Protein AF-A0A9Q8L5Z7-F1 (afdb_monomer_lite)

Organism: Passalora fulva (NCBI:txid5499)

Radius of gyration: 17.51 Å; chains: 1; bounding box: 43×51×35 Å

Sequence (135 aa):
MWPNVEHLALATNIPGQVLVDLLRQHAAISKSLELSDMLVHHVDSAIEQIPRVDRLACVYIECLWTDAGQGSSIDFIYIFPRGTYCDDSYERAVKARLLAQPKACPLIEWDGSLGNVDDWTDDEQERVYASEEKR

pLDDT: mean 79.07, std 16.38, range [41.84, 96.25]

Secondary structure (DSSP, 8-state):
--TT-SEEEE-S-EEHHHHHHHHHHHTTT--EEEEEEEEEETHHHHHHHHHHH---SEEEEEEEEEEPPTT-SSSEEEEESS-TTS--HHHHHHHHHHTT-SSPPPP--GGGGT-------THHHHHHHHHHTT-

Foldseek 3Di:
DDDAPQEDADQEEDELVVVLVVCLVCQVHHQEYHYENYEYEPVLVSLQRLLVRHQHNYYKYEFYKYADDPPDPDGIATQHHPILVDPQPLSVLSRCSNNVHPGDNDDRDGPSPPDDPPPPPCVVVVVVVVVVVPD

Structure (mmCIF, N/CA/C/O backbone):
data_AF-A0A9Q8L5Z7-F1
#
_entry.id   AF-A0A9Q8L5Z7-F1
#
loop_
_atom_site.group_PDB
_atom_site.id
_atom_site.type_symbol
_atom_site.label_atom_id
_atom_site.label_alt_id
_atom_site.label_comp_id
_atom_site.label_asym_id
_atom_site.label_entity_id
_atom_site.label_seq_id
_atom_site.pdbx_PDB_ins_code
_atom_site.Cartn_x
_atom_site.Cartn_y
_atom_site.Cartn_z
_atom_site.occupancy
_atom_site.B_iso_or_equiv
_atom_site.auth_seq_id
_atom_site.auth_comp_id
_atom_site.auth_asym_id
_atom_site.auth_atom_id
_atom_site.pdbx_PDB_model_num
ATOM 1 N N . MET A 1 1 ? -21.090 -5.421 0.844 1.00 62.72 1 MET A N 1
ATOM 2 C CA . MET A 1 1 ? -20.541 -4.682 1.998 1.00 62.72 1 MET A CA 1
ATOM 3 C C . MET A 1 1 ? -20.390 -5.662 3.151 1.00 62.72 1 MET A C 1
ATOM 5 O O . MET A 1 1 ? -21.380 -6.287 3.516 1.00 62.72 1 MET A O 1
ATOM 9 N N . TRP A 1 2 ? -19.174 -5.844 3.667 1.00 77.00 2 TRP A N 1
ATOM 10 C CA . TRP A 1 2 ? -18.902 -6.701 4.828 1.00 77.00 2 TRP A CA 1
ATOM 11 C C . TRP A 1 2 ? -18.874 -5.860 6.116 1.00 77.00 2 TRP A C 1
ATOM 13 O O . TRP A 1 2 ? -17.958 -5.057 6.286 1.00 77.00 2 TRP A O 1
ATOM 23 N N . PRO A 1 3 ? -19.865 -5.995 7.014 1.00 69.31 3 PRO A N 1
ATOM 24 C CA . PRO A 1 3 ? -20.124 -4.982 8.038 1.00 69.31 3 PRO A CA 1
ATOM 25 C C . PRO A 1 3 ? -19.171 -4.962 9.246 1.00 69.31 3 PRO A C 1
ATOM 27 O O . PRO A 1 3 ? -19.402 -4.154 10.129 1.00 69.31 3 PRO A O 1
ATOM 30 N N . ASN A 1 4 ? -18.120 -5.789 9.320 1.00 80.75 4 ASN A N 1
ATOM 31 C CA . ASN A 1 4 ? -17.235 -5.872 10.502 1.00 80.75 4 ASN A CA 1
ATOM 32 C C . ASN A 1 4 ? -15.775 -6.226 10.153 1.00 80.75 4 ASN A C 1
ATOM 34 O O . ASN A 1 4 ? -15.109 -6.949 10.892 1.00 80.75 4 ASN A O 1
ATOM 38 N N . VAL A 1 5 ? -15.282 -5.792 8.994 1.00 83.00 5 VAL A N 1
ATOM 39 C CA . VAL A 1 5 ? -13.898 -6.088 8.591 1.00 83.00 5 VAL A CA 1
ATOM 40 C C . VAL A 1 5 ? -12.958 -5.088 9.257 1.00 83.00 5 VAL A C 1
ATOM 42 O O . VAL A 1 5 ? -12.811 -3.968 8.781 1.00 83.00 5 VAL A O 1
ATOM 45 N N . GLU A 1 6 ? -12.342 -5.493 10.368 1.00 90.25 6 GLU A N 1
ATOM 46 C CA . GLU A 1 6 ? -11.280 -4.712 11.023 1.00 90.25 6 GLU A CA 1
ATOM 47 C C . GLU A 1 6 ? -9.888 -4.995 10.442 1.00 90.25 6 GLU A C 1
ATOM 49 O O . GLU A 1 6 ? -8.995 -4.151 10.521 1.00 90.25 6 GLU A O 1
ATOM 54 N N . HIS A 1 7 ? -9.701 -6.181 9.867 1.00 92.69 7 HIS A N 1
ATOM 55 C CA . HIS A 1 7 ? -8.449 -6.620 9.270 1.00 92.69 7 HIS A CA 1
ATOM 56 C C . HIS A 1 7 ? -8.720 -7.143 7.863 1.00 92.69 7 HIS A C 1
ATOM 58 O O . HIS A 1 7 ? -9.508 -8.073 7.676 1.00 92.69 7 HIS A O 1
ATOM 64 N N . LEU A 1 8 ? -8.077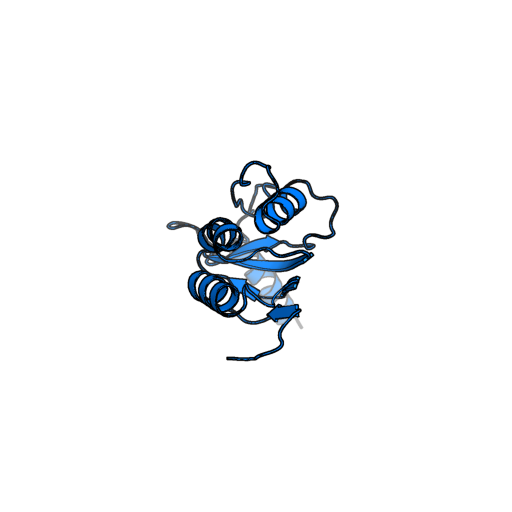 -6.516 6.887 1.00 92.44 8 LEU A N 1
ATOM 65 C CA . LEU A 1 8 ? -8.161 -6.859 5.482 1.00 92.44 8 LEU A CA 1
ATOM 66 C C . LEU A 1 8 ? -6.831 -7.474 5.046 1.00 92.44 8 LEU A C 1
ATOM 68 O O . LEU A 1 8 ? -5.848 -6.750 4.918 1.00 92.44 8 LEU A O 1
ATOM 72 N N . ALA A 1 9 ? -6.830 -8.782 4.801 1.00 93.69 9 ALA A N 1
ATOM 73 C CA . ALA A 1 9 ? -5.705 -9.508 4.223 1.00 93.69 9 ALA A CA 1
ATOM 74 C C . ALA A 1 9 ? -6.024 -9.894 2.778 1.00 93.69 9 ALA A C 1
ATOM 76 O O . ALA A 1 9 ? -7.073 -10.490 2.513 1.00 93.69 9 ALA A O 1
ATOM 77 N N . LEU A 1 10 ? -5.140 -9.542 1.850 1.00 94.12 10 LEU A N 1
ATOM 78 C CA . LEU A 1 10 ? -5.273 -9.839 0.429 1.00 94.12 10 LEU A CA 1
ATOM 79 C C . LEU A 1 10 ? -4.012 -10.542 -0.073 1.00 94.12 10 LEU A C 1
ATOM 81 O O . LEU A 1 10 ? -2.906 -10.082 0.183 1.00 94.12 10 LEU A O 1
ATOM 85 N N . ALA A 1 11 ? -4.225 -11.621 -0.828 1.00 94.69 11 ALA A N 1
ATOM 86 C CA . ALA A 1 11 ? -3.182 -12.366 -1.530 1.00 94.69 11 ALA A CA 1
ATOM 87 C C . ALA A 1 11 ? -3.632 -12.726 -2.952 1.00 94.69 11 ALA A C 1
ATOM 89 O O . ALA A 1 11 ? -3.679 -13.883 -3.364 1.00 94.69 11 ALA A O 1
ATOM 90 N N . THR A 1 12 ? -4.113 -11.714 -3.676 1.00 93.50 12 THR A N 1
ATOM 91 C CA . THR A 1 12 ? -4.609 -11.857 -5.048 1.00 93.50 12 THR A CA 1
ATOM 92 C C . THR A 1 12 ? -4.257 -10.629 -5.861 1.00 93.50 12 THR A C 1
ATOM 94 O O . THR A 1 12 ? -4.344 -9.508 -5.366 1.00 93.50 12 THR A O 1
ATOM 97 N N . ASN A 1 13 ? -3.928 -10.831 -7.134 1.00 95.38 13 ASN A N 1
ATOM 98 C CA . ASN A 1 13 ? -3.570 -9.740 -8.032 1.00 95.38 13 ASN A CA 1
ATOM 99 C C . ASN A 1 13 ? -4.765 -8.809 -8.252 1.00 95.38 13 ASN A C 1
ATOM 101 O O . ASN A 1 13 ? -5.861 -9.275 -8.579 1.00 95.38 13 ASN A O 1
ATOM 105 N N . ILE A 1 14 ? -4.559 -7.503 -8.081 1.00 95.88 14 ILE A N 1
ATOM 106 C CA . ILE A 1 14 ? -5.610 -6.490 -8.236 1.00 95.88 14 ILE A CA 1
ATOM 107 C C . ILE A 1 14 ? -5.048 -5.185 -8.803 1.00 95.88 14 ILE A C 1
ATOM 109 O O . ILE A 1 14 ? -3.900 -4.829 -8.543 1.00 95.88 14 ILE A O 1
ATOM 113 N N . PRO A 1 15 ? -5.862 -4.394 -9.516 1.00 96.25 15 PRO A N 1
ATOM 114 C CA . PRO A 1 15 ? -5.509 -3.012 -9.795 1.00 96.25 15 PRO A CA 1
ATOM 115 C C . PRO A 1 15 ? -5.418 -2.188 -8.506 1.00 96.25 15 PRO A C 1
ATOM 117 O O . PRO A 1 15 ? -6.283 -2.296 -7.633 1.00 96.25 15 PRO A O 1
ATOM 120 N N . GLY A 1 16 ? -4.441 -1.286 -8.417 1.00 94.56 16 GLY A N 1
ATOM 121 C CA . GLY A 1 16 ? -4.276 -0.379 -7.278 1.00 94.56 16 GLY A CA 1
ATOM 122 C C . GLY A 1 16 ? -5.520 0.468 -7.003 1.00 94.56 16 GLY A C 1
ATOM 123 O O . GLY A 1 16 ? -5.883 0.683 -5.849 1.00 94.56 16 GLY A O 1
ATOM 124 N N . GLN A 1 17 ? -6.258 0.861 -8.046 1.00 96.00 17 GLN A N 1
ATOM 125 C CA . GLN A 1 17 ? -7.529 1.573 -7.881 1.00 96.00 17 GLN A CA 1
ATOM 126 C C . GLN A 1 17 ? -8.590 0.728 -7.157 1.00 96.00 17 GLN A C 1
ATOM 128 O O . GLN A 1 17 ? -9.315 1.248 -6.312 1.00 96.00 17 GLN A O 1
ATOM 133 N N . VAL A 1 18 ? -8.656 -0.578 -7.439 1.00 96.12 18 VAL A N 1
ATOM 134 C CA . VAL A 1 18 ? -9.601 -1.493 -6.780 1.00 96.12 18 VAL A CA 1
ATOM 135 C C . VAL A 1 18 ? -9.253 -1.640 -5.300 1.00 96.12 18 VAL A C 1
ATOM 137 O O . VAL A 1 18 ? -10.153 -1.612 -4.462 1.00 96.12 18 VAL A O 1
ATOM 140 N N . LEU A 1 19 ? -7.961 -1.719 -4.963 1.00 95.31 19 LEU A N 1
ATOM 141 C CA . LEU A 1 19 ? -7.493 -1.716 -3.574 1.00 95.31 19 LEU A CA 1
ATOM 142 C C . LEU A 1 19 ? -7.935 -0.444 -2.833 1.00 95.31 19 LEU A C 1
ATOM 144 O O . LEU A 1 19 ? -8.501 -0.521 -1.742 1.00 95.31 19 LEU A O 1
ATOM 148 N N . VAL A 1 20 ? -7.712 0.725 -3.440 1.00 95.75 20 VAL A N 1
ATOM 149 C CA . VAL A 1 20 ? -8.100 2.025 -2.869 1.00 95.75 20 VAL A CA 1
ATOM 150 C C . VAL A 1 20 ? -9.613 2.112 -2.669 1.00 95.75 20 VAL A C 1
ATOM 152 O O . VAL A 1 20 ? -10.070 2.574 -1.623 1.00 95.75 20 VAL A O 1
ATOM 155 N N . ASP A 1 21 ? -10.402 1.667 -3.646 1.00 94.94 21 ASP A N 1
ATOM 156 C CA . ASP A 1 21 ? -11.862 1.703 -3.563 1.00 94.94 21 ASP A CA 1
ATOM 157 C C . ASP A 1 21 ? -12.396 0.754 -2.488 1.00 94.94 21 ASP A C 1
ATOM 159 O O . ASP A 1 21 ? -13.335 1.107 -1.770 1.00 94.94 21 ASP A O 1
ATOM 163 N N . LEU A 1 22 ? -11.779 -0.418 -2.335 1.00 92.25 22 LEU A N 1
ATOM 164 C CA . LEU A 1 22 ? -12.132 -1.378 -1.298 1.00 92.25 22 LEU A CA 1
ATOM 165 C C . LEU A 1 22 ? -11.818 -0.822 0.099 1.00 92.25 22 LEU A C 1
ATOM 167 O O . LEU A 1 22 ? -12.685 -0.844 0.971 1.00 92.25 22 LEU A O 1
ATOM 171 N N . LEU A 1 23 ? -10.644 -0.219 0.294 1.00 92.69 23 LEU A N 1
ATOM 172 C CA . LEU A 1 23 ? -10.305 0.464 1.547 1.00 92.69 23 LEU A CA 1
ATOM 173 C C . LEU A 1 23 ? -11.257 1.626 1.837 1.00 92.69 23 LEU A C 1
ATOM 175 O O . LEU A 1 23 ? -11.779 1.728 2.941 1.00 92.69 23 LEU A O 1
ATOM 179 N N . ARG A 1 24 ? -11.595 2.446 0.836 1.00 93.81 24 ARG A N 1
ATOM 180 C CA . ARG A 1 24 ? -12.559 3.549 0.996 1.00 93.81 24 ARG A CA 1
ATOM 181 C C . ARG A 1 24 ? -13.929 3.063 1.473 1.00 93.81 24 ARG A C 1
ATOM 183 O O . ARG A 1 24 ? -14.552 3.716 2.305 1.00 93.81 24 ARG A O 1
ATOM 190 N N . GLN A 1 25 ? -14.406 1.930 0.960 1.00 91.62 25 GLN A N 1
ATOM 191 C CA . GLN A 1 25 ? -15.687 1.343 1.374 1.00 91.62 25 GLN A CA 1
ATOM 192 C C . GLN A 1 25 ? -15.668 0.830 2.820 1.00 91.62 25 GLN A C 1
ATOM 194 O O . GLN A 1 25 ? -16.723 0.738 3.448 1.00 91.62 25 GLN A O 1
ATOM 199 N N . HIS A 1 26 ? -14.483 0.517 3.347 1.00 88.62 26 HIS A N 1
ATOM 200 C CA . HIS A 1 26 ? -14.282 -0.077 4.665 1.00 88.62 26 HIS A CA 1
ATOM 201 C C . HIS A 1 26 ? -13.571 0.845 5.670 1.00 88.62 26 HIS A C 1
ATOM 203 O O . HIS A 1 26 ? -13.383 0.445 6.816 1.00 88.62 26 HIS A O 1
ATOM 209 N N . ALA A 1 27 ? -13.266 2.090 5.297 1.00 85.88 27 ALA A N 1
ATOM 210 C CA . ALA A 1 27 ? -12.436 3.022 6.065 1.00 85.88 27 ALA A CA 1
ATOM 211 C C . ALA A 1 27 ? -12.954 3.360 7.473 1.00 85.88 27 ALA A C 1
ATOM 213 O O . ALA A 1 27 ? -12.205 3.788 8.343 1.00 85.88 27 ALA A O 1
ATOM 214 N N . ALA A 1 28 ? -14.255 3.189 7.721 1.00 81.25 28 ALA A N 1
ATOM 215 C CA . ALA A 1 28 ? -14.831 3.411 9.046 1.00 81.25 28 ALA A CA 1
ATOM 216 C C . ALA A 1 28 ? -14.523 2.278 10.047 1.00 81.25 28 ALA A C 1
ATOM 218 O O . ALA A 1 28 ? -14.732 2.457 11.245 1.00 81.25 28 ALA A O 1
ATOM 219 N N . ILE A 1 29 ? -14.097 1.107 9.563 1.00 80.44 29 ILE A N 1
ATOM 220 C CA . ILE A 1 29 ? -14.015 -0.137 10.349 1.00 80.44 29 ILE A CA 1
ATOM 221 C C . ILE A 1 29 ? -12.632 -0.781 10.227 1.00 80.44 2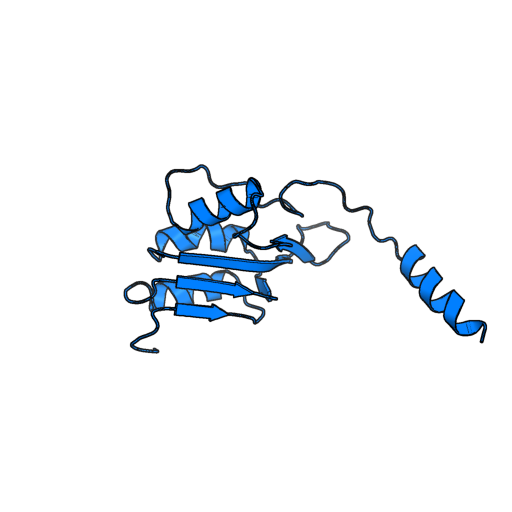9 ILE A C 1
ATOM 223 O O . ILE A 1 29 ? -12.121 -1.327 11.204 1.00 80.44 29 ILE A O 1
ATOM 227 N N . SER A 1 30 ? -12.023 -0.694 9.045 1.00 82.25 30 SER A N 1
ATOM 228 C CA . SER A 1 30 ? -10.693 -1.213 8.756 1.00 82.25 30 SER A CA 1
ATOM 229 C C . SER A 1 30 ? -9.647 -0.532 9.637 1.00 82.25 30 SER A C 1
ATOM 231 O O . SER A 1 30 ? -9.533 0.689 9.683 1.00 82.25 30 SER A O 1
ATOM 233 N N . LYS A 1 31 ? -8.878 -1.340 10.364 1.00 89.81 31 LYS A N 1
ATOM 234 C CA . LYS A 1 31 ? -7.750 -0.900 11.198 1.00 89.81 31 LYS A CA 1
ATOM 235 C C . LYS A 1 31 ? -6.430 -1.453 10.685 1.00 89.81 31 LYS A C 1
ATOM 237 O O . LYS A 1 31 ? -5.382 -0.883 10.983 1.00 89.81 31 LYS A O 1
ATOM 242 N N . SER A 1 32 ? -6.466 -2.572 9.968 1.00 93.75 32 SER A N 1
ATOM 243 C CA . SER A 1 32 ? -5.281 -3.301 9.541 1.00 93.75 32 SER A CA 1
ATOM 244 C C . SER A 1 32 ? -5.382 -3.704 8.081 1.00 93.75 32 SER A C 1
ATOM 246 O O . SER A 1 32 ? -6.378 -4.299 7.675 1.00 93.75 32 SER A O 1
ATOM 248 N N . LEU A 1 33 ? -4.311 -3.442 7.337 1.00 94.31 33 LEU A N 1
ATOM 249 C CA . LEU A 1 33 ? -4.120 -3.907 5.969 1.00 94.31 33 LEU A CA 1
ATOM 250 C C . LEU A 1 33 ? -2.950 -4.885 5.916 1.00 94.31 33 LEU A C 1
ATOM 252 O O . LEU A 1 33 ? -1.871 -4.582 6.422 1.00 94.31 33 LEU A O 1
ATOM 256 N N . GLU A 1 34 ? -3.169 -6.020 5.276 1.00 95.00 34 GLU A N 1
ATOM 257 C CA . GLU A 1 34 ? -2.160 -7.010 4.941 1.00 95.00 34 GLU A CA 1
ATOM 258 C C . GLU A 1 34 ? -2.216 -7.298 3.438 1.00 95.00 34 GLU A C 1
ATOM 260 O O . GLU A 1 34 ? -3.274 -7.630 2.902 1.00 95.00 34 GLU A O 1
ATOM 265 N N . LEU A 1 35 ? -1.082 -7.128 2.761 1.00 94.69 35 LEU A N 1
ATOM 266 C CA . LEU A 1 35 ? -0.895 -7.477 1.354 1.00 94.69 35 LEU A CA 1
ATOM 267 C C . LEU A 1 35 ? 0.266 -8.467 1.264 1.00 94.69 35 LEU A C 1
ATOM 269 O O . LEU A 1 35 ? 1.384 -8.116 1.639 1.00 94.69 35 LEU A O 1
ATOM 273 N N . SER A 1 36 ? 0.014 -9.675 0.784 1.00 94.12 36 SER A N 1
ATOM 274 C CA . SER A 1 36 ? 1.043 -10.707 0.656 1.00 94.12 36 SER A CA 1
ATOM 275 C C . SER A 1 36 ? 0.941 -11.431 -0.676 1.00 94.12 36 SER A C 1
ATOM 277 O O . SER A 1 36 ? -0.150 -11.613 -1.201 1.00 94.12 36 SER A O 1
ATOM 279 N N . ASP A 1 37 ? 2.081 -11.820 -1.239 1.00 93.38 37 ASP A N 1
ATOM 280 C CA . ASP A 1 37 ? 2.167 -12.678 -2.426 1.00 93.38 37 ASP A CA 1
ATOM 281 C C . ASP A 1 37 ? 1.276 -12.215 -3.601 1.00 93.38 37 ASP A C 1
ATOM 283 O O . ASP A 1 37 ? 0.507 -12.993 -4.174 1.00 93.38 37 ASP A O 1
ATOM 287 N N . MET A 1 38 ? 1.339 -10.925 -3.961 1.00 94.31 38 MET A N 1
ATOM 288 C CA . MET A 1 38 ? 0.439 -10.361 -4.974 1.00 94.31 38 MET A CA 1
ATOM 289 C C . MET A 1 38 ? 1.040 -9.256 -5.847 1.00 94.31 38 MET A C 1
ATOM 291 O O . MET A 1 38 ? 1.877 -8.456 -5.429 1.00 94.31 38 MET A O 1
ATOM 295 N N . LEU A 1 39 ? 0.539 -9.179 -7.077 1.00 92.75 39 LEU A N 1
ATOM 296 C CA . LEU A 1 39 ? 0.766 -8.081 -8.010 1.00 92.75 39 LEU A CA 1
ATOM 297 C C . LEU A 1 39 ? -0.297 -6.994 -7.811 1.00 92.75 39 LEU A C 1
ATOM 299 O O . LEU A 1 39 ? -1.499 -7.253 -7.926 1.00 92.75 39 LEU A O 1
ATOM 303 N N . VAL A 1 40 ? 0.144 -5.761 -7.565 1.00 94.19 40 VAL A N 1
ATOM 304 C CA . VAL A 1 40 ? -0.724 -4.581 -7.539 1.00 94.19 40 VAL A CA 1
ATOM 305 C C . VAL A 1 40 ? -0.354 -3.662 -8.689 1.00 94.19 40 VAL A C 1
ATOM 307 O O . VAL A 1 40 ? 0.706 -3.048 -8.673 1.00 94.19 40 VAL A O 1
ATOM 310 N N . HIS A 1 41 ? -1.246 -3.528 -9.669 1.00 92.25 41 HIS A N 1
ATOM 311 C CA . HIS A 1 41 ? -1.007 -2.618 -10.790 1.00 92.25 41 HIS A CA 1
ATOM 312 C C . HIS A 1 41 ? -1.054 -1.160 -10.330 1.00 92.25 41 HIS A C 1
ATOM 314 O O . HIS A 1 41 ? -1.957 -0.791 -9.572 1.00 92.25 41 HIS A O 1
ATOM 320 N N . HIS A 1 42 ? -0.139 -0.319 -10.816 1.00 89.00 42 HIS A N 1
ATOM 321 C CA . HIS A 1 42 ? -0.045 1.099 -10.423 1.00 89.00 42 HIS A CA 1
ATOM 322 C C . HIS A 1 42 ? -0.002 1.305 -8.894 1.00 89.00 42 HIS A C 1
ATOM 324 O O . HIS A 1 42 ? -0.742 2.113 -8.316 1.00 89.00 42 HIS A O 1
ATOM 330 N N . VAL A 1 43 ? 0.825 0.509 -8.211 1.00 89.25 43 VAL A N 1
ATOM 331 C CA . VAL A 1 43 ? 0.931 0.523 -6.744 1.00 89.25 43 VAL A CA 1
ATOM 332 C C . VAL A 1 43 ? 1.406 1.866 -6.184 1.00 89.25 43 VAL A C 1
ATOM 334 O O . VAL A 1 43 ? 1.047 2.226 -5.067 1.00 89.25 43 VAL A O 1
ATOM 337 N N . ASP A 1 44 ? 2.181 2.625 -6.953 1.00 87.06 44 ASP A N 1
ATOM 338 C CA . ASP A 1 44 ? 2.645 3.971 -6.628 1.00 87.06 44 ASP A CA 1
ATOM 339 C C . ASP A 1 44 ? 1.463 4.908 -6.362 1.00 87.06 44 ASP A C 1
ATOM 341 O O . ASP A 1 44 ? 1.370 5.533 -5.299 1.00 87.06 44 ASP A O 1
ATOM 345 N N . SER A 1 45 ? 0.489 4.903 -7.273 1.00 89.19 45 SER A N 1
ATOM 346 C CA . SER A 1 45 ? -0.759 5.638 -7.114 1.00 89.19 45 SER A CA 1
ATOM 347 C C . SER A 1 45 ? -1.558 5.127 -5.915 1.00 89.19 45 SER A C 1
ATOM 349 O O . SER A 1 45 ? -2.111 5.921 -5.150 1.00 89.19 45 SER A O 1
ATOM 351 N N . ALA A 1 46 ? -1.592 3.808 -5.700 1.00 92.31 46 ALA A N 1
ATOM 352 C CA . ALA A 1 46 ? -2.297 3.219 -4.565 1.00 92.31 46 ALA A CA 1
ATOM 353 C C . ALA A 1 46 ? -1.696 3.684 -3.226 1.00 92.31 46 ALA A C 1
ATOM 355 O O . ALA A 1 46 ? -2.420 4.191 -2.367 1.00 92.31 46 ALA A O 1
ATOM 356 N N . ILE A 1 47 ? -0.372 3.604 -3.065 1.00 90.12 47 ILE A N 1
ATOM 357 C CA . ILE A 1 47 ? 0.355 4.030 -1.860 1.00 90.12 47 ILE A CA 1
ATOM 358 C C . ILE A 1 47 ? 0.143 5.524 -1.585 1.00 90.12 47 ILE A C 1
ATOM 360 O O . ILE A 1 47 ? 0.014 5.934 -0.427 1.00 90.12 47 ILE A O 1
ATOM 364 N N . GLU A 1 48 ? 0.057 6.355 -2.626 1.00 90.00 48 GLU A N 1
ATOM 365 C CA . GLU A 1 48 ? -0.230 7.780 -2.464 1.00 90.00 48 GLU A CA 1
ATOM 366 C C . GLU A 1 48 ? -1.665 8.042 -1.969 1.00 90.00 48 GLU A C 1
ATOM 368 O O . GLU A 1 48 ? -1.891 8.934 -1.135 1.00 90.00 48 GLU A O 1
ATOM 373 N N . GLN A 1 49 ? -2.629 7.274 -2.483 1.00 92.25 49 GLN A N 1
ATOM 374 C CA . GLN A 1 49 ? -4.059 7.464 -2.252 1.0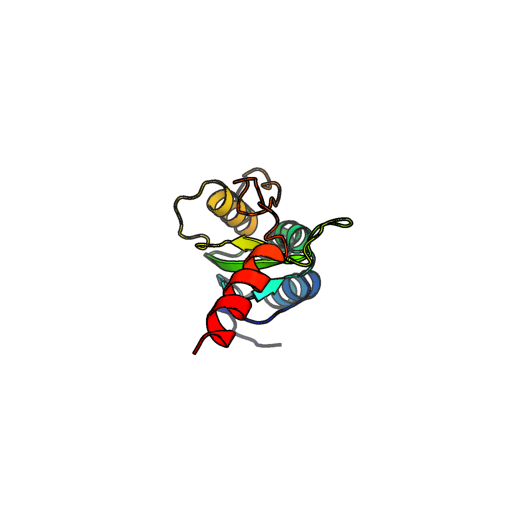0 92.25 49 GLN A CA 1
ATOM 375 C C . GLN A 1 49 ? -4.570 6.839 -0.952 1.00 92.25 49 GLN A C 1
ATOM 377 O O . GLN A 1 49 ? -5.435 7.441 -0.315 1.00 92.25 49 GLN A O 1
ATOM 382 N N . ILE A 1 50 ? -4.052 5.680 -0.532 1.00 93.19 50 ILE A N 1
ATOM 383 C CA . ILE A 1 50 ? -4.515 4.947 0.662 1.00 93.19 50 ILE A CA 1
ATOM 384 C C . ILE A 1 50 ? -4.626 5.856 1.905 1.00 93.19 50 ILE A C 1
ATOM 386 O O . ILE A 1 50 ? -5.706 5.915 2.496 1.00 93.19 50 ILE A O 1
ATOM 390 N N . PRO A 1 51 ? -3.616 6.681 2.250 1.00 91.69 51 PRO A N 1
ATOM 391 C CA . PRO A 1 51 ? -3.680 7.574 3.416 1.00 91.69 51 PRO A CA 1
ATOM 392 C C . PRO A 1 51 ? -4.752 8.672 3.340 1.00 91.69 51 PRO A C 1
ATOM 394 O O . PRO A 1 51 ? -5.001 9.365 4.328 1.00 91.69 51 PRO A O 1
ATOM 397 N N . ARG A 1 52 ? -5.327 8.911 2.152 1.00 91.50 52 ARG A N 1
ATOM 398 C CA . ARG A 1 52 ? -6.405 9.886 1.928 1.00 91.50 52 ARG A CA 1
ATOM 399 C C . ARG A 1 52 ? -7.785 9.269 2.127 1.00 91.50 52 ARG A C 1
ATOM 401 O O . ARG A 1 52 ? -8.732 10.011 2.373 1.00 91.50 52 ARG A O 1
ATOM 408 N N . VAL A 1 53 ? -7.903 7.951 1.974 1.00 91.31 53 VAL A N 1
ATOM 409 C CA . VAL A 1 53 ? -9.186 7.242 2.020 1.00 91.31 53 VAL A CA 1
ATOM 410 C C . VAL A 1 53 ? -9.383 6.444 3.299 1.00 91.31 53 VAL A C 1
ATOM 412 O O . VAL A 1 53 ? -10.530 6.205 3.648 1.00 91.31 53 VAL A O 1
ATOM 415 N N . ASP A 1 54 ? -8.306 6.075 3.995 1.00 87.94 54 ASP A N 1
ATOM 416 C CA . ASP A 1 54 ? -8.359 5.266 5.211 1.00 87.94 54 ASP A CA 1
ATOM 417 C C . ASP A 1 54 ? -7.308 5.724 6.246 1.00 87.94 54 ASP A C 1
ATOM 419 O O . ASP A 1 54 ? -6.296 6.353 5.914 1.00 87.94 54 ASP A O 1
ATOM 423 N N . ARG A 1 55 ? -7.559 5.434 7.525 1.00 90.06 55 ARG A N 1
ATOM 424 C CA . ARG A 1 55 ? -6.670 5.695 8.665 1.00 90.06 55 ARG A CA 1
ATOM 425 C C . ARG A 1 55 ? -6.298 4.376 9.331 1.00 90.06 55 ARG A C 1
ATOM 427 O O . ARG A 1 55 ? -6.738 4.065 10.435 1.00 90.06 55 ARG A O 1
ATOM 434 N N . LEU A 1 56 ? -5.437 3.634 8.648 1.00 92.12 56 LEU A N 1
ATOM 435 C CA . LEU A 1 56 ? -4.917 2.356 9.118 1.00 92.12 56 LEU A CA 1
ATOM 436 C C . LEU A 1 56 ? -4.077 2.538 10.392 1.00 92.12 56 LEU A C 1
ATOM 438 O O . LEU A 1 56 ? -3.248 3.445 10.488 1.00 92.12 56 LEU A O 1
ATOM 442 N N . ALA A 1 57 ? -4.269 1.645 11.359 1.00 91.00 57 ALA A N 1
ATOM 443 C CA . ALA A 1 57 ? -3.449 1.533 12.564 1.00 91.00 57 ALA A CA 1
ATOM 444 C C . ALA A 1 57 ? -2.290 0.541 12.378 1.00 91.00 57 ALA A C 1
ATOM 446 O O . ALA A 1 57 ? -1.240 0.690 13.002 1.00 91.00 57 ALA A O 1
ATOM 447 N N . CYS A 1 58 ? -2.475 -0.463 11.516 1.00 92.06 58 CYS A N 1
ATOM 448 C CA . CYS A 1 58 ? -1.476 -1.474 11.199 1.00 92.06 58 CYS A CA 1
ATOM 449 C C . CYS A 1 58 ? -1.391 -1.705 9.686 1.00 92.06 58 CYS A C 1
ATOM 451 O O . CYS A 1 58 ? -2.404 -1.701 8.988 1.00 92.06 58 CYS A O 1
ATOM 453 N N . VAL A 1 59 ? -0.172 -1.913 9.193 1.00 92.12 59 VAL A N 1
ATOM 454 C CA . VAL A 1 59 ? 0.106 -2.285 7.805 1.00 92.12 59 VAL A CA 1
ATOM 455 C C . VAL A 1 59 ? 1.184 -3.360 7.800 1.00 92.12 59 VAL A C 1
ATOM 457 O O . VAL A 1 59 ? 2.250 -3.171 8.406 1.00 92.12 59 VAL A O 1
ATOM 460 N N . TYR A 1 60 ? 0.895 -4.446 7.093 1.00 92.00 60 TYR A N 1
ATOM 461 C CA . TYR A 1 60 ? 1.845 -5.458 6.673 1.00 92.00 60 TYR A CA 1
ATOM 462 C C . TYR A 1 60 ? 1.810 -5.580 5.150 1.00 92.00 60 TYR A C 1
ATOM 464 O O . TYR A 1 60 ? 0.750 -5.546 4.532 1.00 92.00 60 TYR A O 1
ATOM 472 N N . ILE A 1 61 ? 2.987 -5.655 4.547 1.00 91.19 61 ILE A N 1
ATOM 473 C CA . ILE A 1 61 ? 3.163 -5.844 3.109 1.00 91.19 61 ILE A CA 1
ATOM 474 C C . ILE A 1 61 ? 4.377 -6.735 2.980 1.00 91.19 61 ILE A C 1
ATOM 476 O O . ILE A 1 61 ? 5.389 -6.398 3.588 1.00 91.19 61 ILE A O 1
ATOM 480 N N . GLU A 1 62 ? 4.276 -7.814 2.226 1.00 90.50 62 GLU A N 1
ATOM 481 C CA . GLU A 1 62 ? 5.348 -8.757 1.914 1.00 90.50 62 GLU A CA 1
ATOM 482 C C . GLU A 1 62 ? 5.101 -9.309 0.511 1.00 90.50 62 GLU A C 1
ATOM 484 O O . GLU A 1 62 ? 3.963 -9.336 0.055 1.00 90.50 62 GLU A O 1
ATOM 489 N N . CYS A 1 63 ? 6.153 -9.718 -0.190 1.00 89.06 63 CYS A N 1
ATOM 490 C CA . CYS A 1 63 ? 6.062 -10.327 -1.508 1.00 89.06 63 CYS A CA 1
ATOM 491 C C . CYS A 1 63 ? 5.123 -9.560 -2.458 1.00 89.06 63 CYS A C 1
ATOM 493 O O . CYS A 1 63 ? 4.119 -10.089 -2.932 1.00 89.06 63 CYS A O 1
ATOM 495 N N . LEU A 1 64 ? 5.409 -8.274 -2.685 1.00 90.50 64 LEU A N 1
ATOM 496 C CA . LEU A 1 64 ? 4.567 -7.412 -3.517 1.00 90.50 64 LEU A CA 1
ATOM 497 C C . LEU A 1 64 ? 5.275 -7.010 -4.812 1.00 90.50 64 LEU A C 1
ATOM 499 O O . LEU A 1 64 ? 6.399 -6.495 -4.781 1.00 90.50 64 LEU A O 1
ATOM 503 N N . TRP A 1 65 ? 4.569 -7.168 -5.929 1.00 91.06 65 TRP A N 1
ATOM 504 C CA . TRP A 1 65 ? 5.008 -6.762 -7.265 1.00 91.06 65 TRP A CA 1
ATOM 505 C C . TRP A 1 65 ? 4.139 -5.621 -7.824 1.00 91.06 65 TRP A C 1
ATOM 507 O O . TRP A 1 65 ? 2.993 -5.445 -7.405 1.00 91.06 65 TRP A O 1
ATOM 517 N N . THR A 1 66 ? 4.651 -4.869 -8.801 1.00 90.62 66 THR A N 1
ATOM 518 C CA . THR A 1 66 ? 3.874 -3.937 -9.655 1.00 90.62 66 THR A CA 1
ATOM 519 C C . THR A 1 66 ? 4.346 -4.030 -11.100 1.00 90.62 66 THR A C 1
ATOM 521 O O . THR A 1 66 ? 5.388 -4.619 -11.376 1.00 90.62 66 THR A O 1
ATOM 524 N N . ASP A 1 67 ? 3.594 -3.429 -12.020 1.00 87.81 67 ASP A N 1
ATOM 525 C CA . ASP A 1 67 ? 4.013 -3.256 -13.412 1.00 87.81 67 ASP A CA 1
ATOM 526 C C . ASP A 1 67 ? 5.354 -2.530 -13.504 1.00 87.81 67 ASP A C 1
ATOM 528 O O . ASP A 1 67 ? 5.585 -1.523 -12.824 1.00 87.81 67 ASP A O 1
ATOM 532 N N . ALA A 1 68 ? 6.218 -3.012 -14.388 1.00 83.56 68 ALA A N 1
ATOM 533 C CA . ALA A 1 68 ? 7.394 -2.265 -14.779 1.00 83.56 68 ALA A CA 1
ATOM 534 C C . ALA A 1 68 ? 7.006 -0.999 -15.565 1.00 83.56 68 ALA A C 1
ATOM 536 O O . ALA A 1 68 ? 5.939 -0.897 -16.177 1.00 83.56 68 ALA A O 1
ATOM 537 N N . GLY A 1 69 ? 7.893 -0.003 -15.551 1.00 75.56 69 GLY A N 1
ATOM 538 C CA . GLY A 1 69 ? 7.695 1.232 -16.307 1.00 75.56 69 GLY A CA 1
ATOM 539 C C . GLY A 1 69 ? 7.657 0.998 -17.822 1.00 75.56 69 GLY A C 1
ATOM 540 O O . GLY A 1 69 ? 8.232 0.041 -18.341 1.00 75.56 69 GLY A O 1
ATOM 541 N N . GLN A 1 70 ? 7.017 1.914 -18.556 1.00 72.62 70 GLN A N 1
ATOM 542 C CA . GLN A 1 70 ? 7.004 1.865 -20.021 1.00 72.62 70 GLN A CA 1
ATOM 543 C C . GLN A 1 70 ? 8.432 1.867 -20.585 1.00 72.62 70 GLN A C 1
ATOM 545 O O . GLN A 1 70 ? 9.222 2.758 -20.279 1.00 72.62 70 GLN A O 1
ATOM 550 N N . GLY A 1 71 ? 8.735 0.885 -21.439 1.00 70.69 71 GLY A N 1
ATOM 551 C CA . GLY A 1 71 ? 10.058 0.714 -22.049 1.00 70.69 71 GLY A CA 1
ATOM 552 C C . GLY A 1 71 ? 11.019 -0.183 -21.263 1.00 70.69 71 GLY A C 1
ATOM 553 O O . GLY A 1 71 ? 12.182 -0.271 -21.647 1.00 70.69 71 GLY A O 1
ATOM 554 N N . SER A 1 72 ? 10.557 -0.835 -20.192 1.00 77.31 72 SER A N 1
ATOM 555 C CA . SER A 1 72 ? 11.322 -1.873 -19.496 1.00 77.31 72 SER A CA 1
ATOM 556 C C . SER A 1 72 ? 11.395 -3.178 -20.305 1.00 77.31 72 SER A C 1
ATOM 558 O O . SER A 1 72 ? 10.480 -3.487 -21.069 1.00 77.31 72 SER A O 1
ATOM 560 N N . SER A 1 73 ? 12.490 -3.928 -20.135 1.00 78.62 73 SER A N 1
ATOM 561 C CA . SER A 1 73 ? 12.688 -5.295 -20.649 1.00 78.62 73 SER A CA 1
ATOM 562 C C . SER A 1 73 ? 11.880 -6.347 -19.88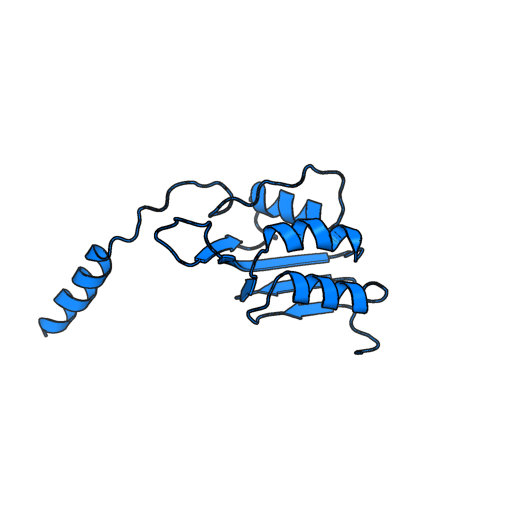2 1.00 78.62 73 SER A C 1
ATOM 564 O O . SER A 1 73 ? 11.686 -7.449 -20.386 1.00 78.62 73 SER A O 1
ATOM 566 N N . ILE A 1 74 ? 11.410 -6.008 -18.680 1.00 78.06 74 ILE A N 1
ATOM 567 C CA . ILE A 1 74 ? 10.659 -6.889 -17.784 1.00 78.06 74 ILE A CA 1
ATOM 568 C C . ILE A 1 74 ? 9.222 -6.392 -17.627 1.00 78.06 74 ILE A C 1
ATOM 570 O O . ILE A 1 74 ? 8.969 -5.192 -17.690 1.00 78.06 74 ILE A O 1
ATOM 574 N N . ASP A 1 75 ? 8.281 -7.307 -17.388 1.00 81.38 75 ASP A N 1
ATOM 575 C CA . ASP A 1 75 ? 6.860 -6.960 -17.230 1.00 81.38 75 ASP A CA 1
ATOM 576 C C . ASP A 1 75 ? 6.525 -6.465 -15.813 1.00 81.38 75 ASP A C 1
ATOM 578 O O . ASP A 1 75 ? 5.668 -5.596 -15.633 1.00 81.38 75 ASP A O 1
ATOM 582 N N . PHE A 1 76 ? 7.210 -6.993 -14.793 1.00 85.06 76 PHE A N 1
ATOM 583 C CA . PHE A 1 76 ? 6.903 -6.733 -13.386 1.00 85.06 76 PHE A CA 1
ATOM 584 C C . PHE A 1 76 ? 8.159 -6.478 -12.564 1.00 85.06 76 PHE A C 1
ATOM 586 O O . PHE A 1 76 ? 9.196 -7.107 -12.762 1.00 85.06 76 PHE A O 1
ATOM 593 N N . ILE A 1 77 ? 8.030 -5.592 -11.584 1.00 83.62 77 ILE A N 1
ATOM 594 C CA . ILE A 1 77 ? 9.087 -5.239 -10.644 1.00 83.62 77 ILE A CA 1
ATOM 595 C C . ILE A 1 77 ? 8.705 -5.668 -9.229 1.00 83.62 77 ILE A C 1
ATOM 597 O O . ILE A 1 77 ? 7.548 -5.563 -8.819 1.00 83.62 77 ILE A O 1
ATOM 601 N N . TYR A 1 78 ? 9.696 -6.149 -8.480 1.00 84.31 78 TYR A N 1
ATOM 602 C CA . TYR A 1 78 ? 9.534 -6.565 -7.091 1.00 84.31 78 TYR A CA 1
ATOM 603 C C . TYR A 1 78 ? 9.847 -5.408 -6.141 1.00 84.31 78 TYR A C 1
ATOM 605 O O . TYR A 1 78 ? 10.858 -4.728 -6.315 1.00 84.31 78 TYR A O 1
ATOM 613 N N . ILE A 1 79 ? 8.962 -5.151 -5.176 1.00 83.31 79 ILE A N 1
ATOM 614 C CA . ILE A 1 79 ? 8.976 -3.907 -4.387 1.00 83.31 79 ILE A CA 1
ATOM 615 C C . ILE A 1 79 ? 9.160 -4.173 -2.897 1.00 83.31 79 ILE A C 1
ATOM 617 O O . ILE A 1 79 ? 9.836 -3.412 -2.214 1.00 83.31 79 ILE A O 1
ATOM 621 N N . PHE A 1 80 ? 8.558 -5.250 -2.392 1.00 83.00 80 PHE A N 1
ATOM 622 C CA . PHE A 1 80 ? 8.629 -5.628 -0.980 1.00 83.00 80 PHE A CA 1
ATOM 623 C C . PHE A 1 80 ? 9.101 -7.071 -0.848 1.00 83.00 80 PHE A C 1
ATOM 625 O O . PHE A 1 80 ? 8.275 -7.954 -0.631 1.00 83.00 80 PHE A O 1
ATOM 632 N N . PRO A 1 81 ? 10.409 -7.341 -0.999 1.00 75.69 81 PRO A N 1
ATOM 633 C CA . PRO A 1 81 ? 10.922 -8.700 -1.014 1.00 75.69 81 PRO A CA 1
ATOM 634 C C . PRO A 1 81 ? 10.871 -9.424 0.322 1.00 75.69 81 PRO A C 1
ATOM 636 O O . PRO A 1 81 ? 10.809 -10.650 0.349 1.00 75.69 81 PRO A O 1
ATOM 639 N N . ARG A 1 82 ? 10.974 -8.670 1.418 1.00 75.75 82 ARG A N 1
ATOM 640 C CA . ARG A 1 82 ? 11.143 -9.206 2.781 1.00 75.75 82 ARG A CA 1
ATOM 641 C C . ARG A 1 82 ? 10.081 -8.695 3.745 1.00 75.75 82 ARG A C 1
ATOM 643 O O . ARG A 1 82 ? 9.968 -9.191 4.862 1.00 75.75 82 ARG A O 1
ATOM 650 N N . GLY A 1 83 ? 9.319 -7.713 3.283 1.00 75.06 83 GLY A N 1
ATOM 651 C CA . GLY A 1 83 ? 8.116 -7.218 3.898 1.00 75.06 83 GLY A CA 1
ATOM 652 C C . GLY A 1 83 ? 8.354 -6.243 5.042 1.00 75.06 83 GLY A C 1
ATOM 653 O O . GLY A 1 83 ? 9.331 -6.319 5.774 1.00 75.06 83 GLY A O 1
ATOM 654 N N . THR A 1 84 ? 7.391 -5.346 5.252 1.00 75.25 84 THR A N 1
ATOM 655 C CA . THR A 1 84 ? 7.502 -4.107 6.055 1.00 75.25 84 THR A CA 1
ATOM 656 C C . THR A 1 84 ? 7.736 -4.272 7.575 1.00 75.25 84 THR A C 1
ATOM 658 O O . THR A 1 84 ? 7.564 -3.318 8.350 1.00 75.25 84 THR A O 1
ATOM 661 N N . TYR A 1 85 ? 8.101 -5.470 8.033 1.00 70.56 85 TYR A N 1
ATOM 662 C CA . TYR A 1 85 ? 8.732 -5.722 9.334 1.00 70.56 85 TYR A CA 1
ATOM 663 C C . TYR A 1 85 ? 10.266 -5.722 9.273 1.00 70.56 85 TYR A C 1
ATOM 665 O O . TYR A 1 85 ? 10.898 -5.725 10.328 1.00 70.56 85 TYR A O 1
ATOM 673 N N . CYS A 1 86 ? 10.867 -5.698 8.083 1.00 68.06 86 CYS A N 1
ATOM 674 C CA . CYS A 1 86 ? 12.309 -5.608 7.918 1.00 68.06 86 CYS A CA 1
ATOM 675 C C . CYS A 1 86 ? 12.843 -4.235 8.374 1.00 68.06 86 CYS A C 1
ATOM 677 O O . CYS A 1 86 ? 12.157 -3.212 8.291 1.00 68.06 86 CYS A O 1
ATOM 679 N N . ASP A 1 87 ? 14.102 -4.196 8.821 1.00 72.31 87 ASP A N 1
ATOM 680 C CA . ASP A 1 87 ? 14.798 -2.955 9.206 1.00 72.31 87 ASP A CA 1
ATOM 681 C C . ASP A 1 87 ? 15.197 -2.078 8.001 1.00 72.31 87 ASP A C 1
ATOM 683 O O . ASP A 1 87 ? 15.813 -1.013 8.160 1.00 72.31 87 ASP A O 1
ATOM 687 N N . ASP A 1 88 ? 14.803 -2.493 6.797 1.00 80.75 88 ASP A N 1
ATOM 688 C CA . ASP A 1 88 ? 15.039 -1.768 5.563 1.00 80.75 88 ASP A CA 1
ATOM 689 C C . ASP A 1 88 ? 14.456 -0.340 5.611 1.00 80.75 88 ASP A C 1
ATOM 691 O O . ASP A 1 88 ? 13.386 -0.056 6.164 1.00 80.75 88 ASP A O 1
ATOM 695 N N . SER A 1 89 ? 15.224 0.622 5.103 1.00 81.75 89 SER A N 1
ATOM 696 C CA . SER A 1 89 ? 14.858 2.038 5.191 1.00 81.75 89 SER A CA 1
ATOM 697 C C . SER A 1 89 ? 13.729 2.424 4.234 1.00 81.75 89 SER A C 1
ATOM 699 O O . SER A 1 89 ? 12.877 3.240 4.608 1.00 81.75 89 SER A O 1
ATOM 701 N N . TYR A 1 90 ? 13.689 1.805 3.055 1.00 82.62 90 TYR A N 1
ATOM 702 C CA . TYR A 1 90 ? 12.657 2.005 2.051 1.00 82.62 90 TYR A CA 1
ATOM 703 C C . TYR A 1 90 ? 11.329 1.428 2.544 1.00 82.62 90 TYR A C 1
ATOM 705 O O . TYR A 1 90 ? 10.319 2.139 2.597 1.00 82.62 90 TYR A O 1
ATOM 713 N N . GLU A 1 91 ? 11.335 0.185 3.028 1.00 83.75 91 GLU A N 1
ATOM 714 C CA . GLU A 1 91 ? 10.102 -0.465 3.474 1.00 83.75 91 GLU A CA 1
ATOM 715 C C . GLU A 1 91 ? 9.471 0.260 4.675 1.00 83.75 91 GLU A C 1
ATOM 717 O O . GLU A 1 91 ? 8.253 0.482 4.728 1.00 83.75 91 GLU A O 1
ATOM 722 N N . ARG A 1 92 ? 10.300 0.745 5.612 1.00 84.31 92 ARG A N 1
ATOM 723 C CA . ARG A 1 92 ? 9.843 1.589 6.730 1.00 84.31 92 ARG A CA 1
ATOM 724 C C . ARG A 1 92 ? 9.271 2.927 6.271 1.00 84.31 92 ARG A C 1
ATOM 726 O O . ARG A 1 92 ? 8.359 3.447 6.923 1.00 84.31 92 ARG A O 1
ATOM 733 N N . ALA A 1 93 ? 9.803 3.519 5.202 1.00 85.88 93 ALA A N 1
ATOM 734 C CA . ALA A 1 93 ? 9.280 4.764 4.653 1.00 85.88 93 ALA A CA 1
ATOM 735 C C . ALA A 1 93 ? 7.896 4.552 4.025 1.00 85.88 93 ALA A C 1
ATOM 737 O O . ALA A 1 93 ? 6.983 5.333 4.305 1.00 85.88 93 ALA A O 1
ATOM 738 N N . VAL A 1 94 ? 7.700 3.467 3.265 1.00 87.31 94 VAL A N 1
ATOM 739 C CA . VAL A 1 94 ? 6.394 3.162 2.660 1.00 87.31 94 VAL A CA 1
ATOM 740 C C . VAL A 1 94 ? 5.364 2.836 3.735 1.00 87.31 94 VAL A C 1
ATOM 742 O O . VAL A 1 94 ? 4.270 3.403 3.731 1.00 87.31 94 VAL A O 1
ATOM 745 N N . LYS A 1 95 ? 5.725 2.015 4.726 1.00 89.12 95 LYS A N 1
ATOM 746 C CA . LYS A 1 95 ? 4.854 1.735 5.876 1.00 89.12 95 LYS A CA 1
ATOM 747 C C . LYS A 1 95 ? 4.427 3.013 6.591 1.00 89.12 95 LYS A C 1
ATOM 749 O O . LYS A 1 95 ? 3.245 3.209 6.862 1.00 89.12 95 LYS A O 1
ATOM 754 N N . ALA A 1 96 ? 5.371 3.911 6.872 1.00 88.88 96 ALA A N 1
ATOM 755 C CA . ALA A 1 96 ? 5.063 5.190 7.504 1.00 88.88 96 ALA A CA 1
ATOM 756 C C . ALA A 1 96 ? 4.120 6.045 6.643 1.00 88.88 96 ALA A C 1
ATOM 758 O O . ALA A 1 96 ? 3.199 6.664 7.179 1.00 88.88 96 ALA A O 1
ATOM 759 N N . ARG A 1 97 ? 4.307 6.044 5.316 1.00 89.81 97 ARG A N 1
ATOM 760 C CA . ARG A 1 97 ? 3.425 6.744 4.379 1.00 89.81 97 ARG A CA 1
ATOM 761 C C . ARG A 1 97 ? 2.002 6.191 4.423 1.00 89.81 97 ARG A C 1
ATOM 763 O O . ARG A 1 97 ? 1.076 6.991 4.550 1.00 89.81 97 ARG A O 1
ATOM 770 N N . LEU A 1 98 ? 1.835 4.867 4.363 1.00 90.88 98 LEU A N 1
ATOM 771 C CA . LEU A 1 98 ? 0.536 4.180 4.414 1.00 90.88 98 LEU A CA 1
ATOM 772 C C . LEU A 1 98 ? -0.197 4.403 5.742 1.00 90.88 98 LEU A C 1
ATOM 774 O O . LEU A 1 98 ? -1.408 4.600 5.753 1.00 90.88 98 LEU A O 1
ATOM 778 N N . LEU A 1 99 ? 0.547 4.483 6.847 1.00 92.06 99 LEU A N 1
ATOM 779 C CA . LEU A 1 99 ? 0.037 4.851 8.174 1.00 92.06 99 LEU A CA 1
ATOM 780 C C . LEU A 1 99 ? -0.214 6.363 8.340 1.00 92.06 99 LEU A C 1
ATOM 782 O O . LEU A 1 99 ? -0.424 6.843 9.454 1.00 92.06 99 LEU A O 1
ATOM 786 N N . ALA A 1 100 ? -0.158 7.136 7.251 1.00 90.75 100 ALA A N 1
ATOM 787 C CA . ALA A 1 100 ? -0.354 8.583 7.228 1.00 90.75 100 ALA A CA 1
ATOM 788 C C . ALA A 1 100 ? 0.559 9.368 8.195 1.00 90.75 100 ALA A C 1
ATOM 790 O O . ALA A 1 100 ? 0.187 10.444 8.672 1.00 90.75 100 ALA A O 1
ATOM 791 N N . GLN A 1 101 ? 1.753 8.846 8.485 1.00 88.06 101 GLN A N 1
ATOM 792 C CA . GLN A 1 101 ? 2.750 9.539 9.297 1.00 88.06 101 GLN A CA 1
ATOM 793 C C . GLN A 1 101 ? 3.387 10.682 8.489 1.00 88.06 101 GLN A C 1
ATOM 795 O O . GLN A 1 101 ? 3.492 10.579 7.264 1.00 88.06 101 GLN A O 1
ATOM 800 N N . PRO A 1 102 ? 3.847 11.767 9.144 1.00 70.94 102 PRO A N 1
ATOM 801 C CA . PRO A 1 102 ? 4.447 12.927 8.483 1.00 70.94 102 PRO A CA 1
ATOM 802 C C . PRO A 1 102 ? 5.882 12.630 8.011 1.00 70.94 102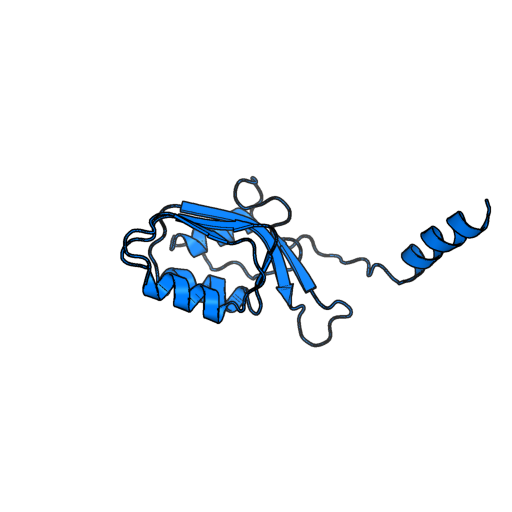 PRO A C 1
ATOM 804 O O . PRO A 1 102 ? 6.848 13.237 8.467 1.00 70.94 102 PRO A O 1
ATOM 807 N N . LYS A 1 103 ? 6.030 11.665 7.104 1.00 70.75 103 LYS A N 1
ATOM 808 C CA . LYS A 1 103 ? 7.263 11.380 6.369 1.00 70.75 103 LYS A CA 1
ATOM 809 C C . LYS A 1 103 ? 7.043 11.669 4.887 1.00 70.75 103 LYS A C 1
ATOM 811 O O . LYS A 1 103 ? 5.917 11.582 4.396 1.00 70.75 103 LYS A O 1
ATOM 816 N N . ALA A 1 104 ? 8.118 12.028 4.187 1.00 72.12 104 ALA A N 1
ATOM 817 C CA . ALA A 1 104 ? 8.080 12.170 2.737 1.00 72.12 104 ALA A CA 1
ATOM 818 C C . ALA A 1 104 ? 7.583 10.864 2.101 1.00 72.12 104 ALA A C 1
ATOM 820 O O . ALA A 1 104 ? 7.893 9.777 2.594 1.00 72.12 104 ALA A O 1
ATOM 821 N N . CYS A 1 105 ? 6.799 10.979 1.028 1.00 68.62 105 CYS A N 1
ATOM 822 C CA . CYS A 1 105 ? 6.444 9.815 0.230 1.00 68.62 105 CYS A CA 1
ATOM 823 C C . CYS A 1 105 ? 7.743 9.278 -0.383 1.00 68.62 105 CYS A C 1
ATOM 825 O O . CYS A 1 105 ? 8.389 10.038 -1.110 1.00 68.62 105 CYS A O 1
ATOM 827 N N . PRO A 1 106 ? 8.168 8.043 -0.064 1.00 70.56 106 PRO A N 1
ATOM 828 C CA . PRO A 1 106 ? 9.322 7.470 -0.738 1.00 70.56 106 PRO A CA 1
ATOM 829 C C . PRO A 1 106 ? 8.994 7.341 -2.224 1.00 70.56 106 PRO A C 1
ATOM 831 O O . PRO A 1 106 ? 7.844 7.070 -2.587 1.00 70.56 106 PRO A O 1
ATOM 834 N N . LEU A 1 107 ? 9.994 7.556 -3.075 1.00 71.88 107 LEU A N 1
ATOM 835 C CA . LEU A 1 107 ? 9.865 7.180 -4.473 1.00 71.88 107 LEU A CA 1
ATOM 836 C C . LEU A 1 107 ? 9.744 5.657 -4.509 1.00 71.88 107 LEU A C 1
ATOM 838 O O . LEU A 1 107 ? 10.541 4.968 -3.875 1.00 71.88 107 LEU A O 1
ATOM 842 N N . ILE A 1 108 ? 8.709 5.136 -5.168 1.00 67.88 108 ILE A N 1
ATOM 843 C CA . ILE A 1 108 ? 8.573 3.693 -5.353 1.00 67.88 108 ILE A CA 1
ATOM 844 C C . ILE A 1 108 ? 9.604 3.291 -6.399 1.00 67.88 108 ILE A C 1
ATOM 846 O O . ILE A 1 108 ? 9.408 3.495 -7.592 1.00 67.88 108 ILE A O 1
ATOM 850 N N . GLU A 1 109 ? 10.732 2.788 -5.915 1.00 65.50 109 GLU A N 1
ATOM 851 C CA . GLU A 1 109 ? 11.837 2.303 -6.728 1.00 65.50 109 GLU A CA 1
ATOM 852 C C . GLU A 1 109 ? 11.887 0.776 -6.673 1.00 65.50 109 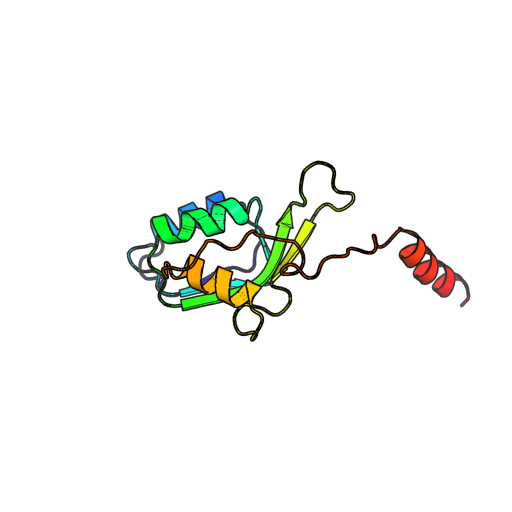GLU A C 1
ATOM 854 O O . GLU A 1 109 ? 11.475 0.155 -5.690 1.00 65.50 109 GLU A O 1
ATOM 859 N N . TRP A 1 110 ? 12.380 0.175 -7.753 1.00 62.56 110 TRP A N 1
ATOM 860 C CA . TRP A 1 110 ? 12.583 -1.265 -7.850 1.00 62.56 110 TRP A CA 1
ATOM 861 C C . TRP A 1 110 ? 13.562 -1.764 -6.772 1.00 62.56 110 TRP A C 1
ATOM 863 O O . TRP A 1 110 ? 14.543 -1.082 -6.462 1.00 62.56 110 TRP A O 1
ATOM 873 N N . ASP A 1 111 ? 13.255 -2.926 -6.185 1.00 60.47 111 ASP A N 1
ATOM 874 C CA . ASP A 1 111 ? 14.023 -3.585 -5.117 1.00 60.47 111 ASP A CA 1
ATOM 875 C C . ASP A 1 111 ? 14.401 -2.656 -3.951 1.00 60.47 111 ASP A C 1
ATOM 877 O O . ASP A 1 111 ? 15.537 -2.632 -3.481 1.00 60.47 111 ASP A O 1
ATOM 881 N N . GLY A 1 112 ? 13.471 -1.797 -3.524 1.00 57.22 112 GLY A N 1
ATOM 882 C CA . GLY A 1 112 ? 13.711 -0.879 -2.413 1.00 57.22 112 GLY A CA 1
ATOM 883 C C . GLY A 1 112 ? 14.935 0.015 -2.614 1.00 57.22 112 GLY A C 1
ATOM 884 O O . GLY A 1 112 ? 15.661 0.274 -1.655 1.00 57.22 112 GLY A O 1
ATOM 885 N N . SER A 1 113 ? 15.160 0.490 -3.847 1.00 55.06 113 SER A N 1
ATOM 886 C CA . SER A 1 113 ? 16.289 1.343 -4.262 1.00 55.06 113 SER A CA 1
ATOM 887 C C . SER A 1 113 ? 17.677 0.665 -4.277 1.00 55.06 113 SER A C 1
ATOM 889 O O . SER A 1 113 ? 18.699 1.352 -4.294 1.00 55.06 113 SER A O 1
ATOM 891 N N . LEU A 1 114 ? 17.746 -0.675 -4.320 1.00 52.50 114 LEU A N 1
ATOM 892 C CA . LEU A 1 114 ? 19.012 -1.434 -4.356 1.00 52.50 114 LEU A CA 1
ATOM 893 C C . LEU A 1 114 ? 19.667 -1.567 -5.742 1.00 52.50 114 LEU A C 1
ATOM 895 O O . LEU A 1 114 ? 20.806 -2.017 -5.813 1.00 52.50 114 LEU A O 1
ATOM 899 N N . GLY A 1 115 ? 18.998 -1.135 -6.814 1.00 43.12 115 GLY A N 1
ATOM 900 C CA . GLY A 1 115 ? 19.603 -0.818 -8.114 1.00 43.12 115 GLY A CA 1
ATOM 901 C C . GLY A 1 115 ? 20.711 -1.752 -8.626 1.00 43.12 115 GLY A C 1
ATOM 902 O O . GLY A 1 115 ? 21.882 -1.411 -8.545 1.00 43.12 115 GLY A O 1
ATOM 903 N N . ASN A 1 116 ? 20.353 -2.875 -9.241 1.00 41.84 116 ASN A N 1
ATOM 904 C CA . ASN A 1 116 ? 20.699 -3.223 -10.630 1.00 41.84 116 ASN A CA 1
ATOM 905 C C . ASN A 1 116 ? 19.972 -4.524 -10.981 1.00 41.84 116 ASN A C 1
ATOM 907 O O . ASN A 1 116 ? 20.201 -5.542 -10.329 1.00 41.84 116 ASN A O 1
ATOM 911 N N . VAL A 1 117 ? 19.078 -4.492 -11.975 1.00 46.69 117 VAL A N 1
ATOM 912 C CA . VAL A 1 117 ? 18.663 -5.733 -12.625 1.00 46.69 117 VAL A CA 1
ATOM 913 C C . VAL A 1 117 ? 19.867 -5.988 -13.509 1.00 46.69 117 VAL A C 1
ATOM 915 O O . VAL A 1 117 ? 20.043 -5.294 -14.509 1.00 46.69 117 VAL A O 1
ATOM 918 N N . ASP A 1 118 ? 20.742 -6.915 -13.129 1.00 43.72 118 ASP A N 1
ATOM 919 C CA . ASP A 1 118 ? 21.295 -7.722 -14.205 1.00 43.72 118 ASP A CA 1
ATOM 920 C C . ASP A 1 118 ? 20.046 -8.336 -14.824 1.00 43.72 118 ASP A C 1
ATOM 922 O O . ASP A 1 118 ? 19.371 -9.138 -14.168 1.00 43.72 118 ASP A O 1
ATOM 926 N N . ASP A 1 119 ? 19.652 -7.814 -15.998 1.00 45.03 119 ASP A N 1
ATOM 927 C CA . ASP A 1 119 ? 18.705 -8.485 -16.878 1.00 45.03 119 ASP A CA 1
ATOM 928 C C . ASP A 1 119 ? 19.078 -9.956 -16.746 1.00 45.03 119 ASP A C 1
ATOM 930 O O . ASP A 1 119 ? 20.230 -10.326 -17.001 1.00 45.03 119 ASP A O 1
ATOM 934 N N . TRP A 1 120 ? 18.155 -10.783 -16.261 1.00 45.91 120 TRP A N 1
ATOM 935 C CA . TRP A 1 120 ? 18.304 -12.214 -16.441 1.00 45.91 120 TRP A CA 1
ATOM 936 C C . TRP A 1 120 ? 18.161 -12.383 -17.947 1.00 45.91 120 TRP A C 1
ATOM 938 O O . TRP A 1 120 ? 17.065 -12.619 -18.448 1.00 45.91 120 TRP A O 1
ATOM 948 N N . THR A 1 121 ? 19.236 -12.101 -18.687 1.00 44.66 121 THR A N 1
ATOM 949 C CA . THR A 1 121 ? 19.288 -12.345 -20.110 1.00 44.66 121 THR A CA 1
ATOM 950 C C . THR A 1 121 ? 18.963 -13.819 -20.248 1.00 44.66 121 THR A C 1
ATOM 952 O O . THR A 1 121 ? 19.385 -14.645 -19.429 1.00 44.66 121 THR A O 1
ATOM 955 N N . ASP A 1 122 ? 18.168 -14.147 -21.259 1.00 49.12 122 ASP A N 1
ATOM 956 C CA . ASP A 1 122 ? 17.665 -15.497 -21.533 1.00 49.12 122 ASP A CA 1
ATOM 957 C C . ASP A 1 122 ? 18.769 -16.592 -21.559 1.00 49.12 122 ASP A C 1
ATOM 959 O O . ASP A 1 122 ? 18.482 -17.790 -21.540 1.00 49.12 122 ASP A O 1
ATOM 963 N N . ASP A 1 123 ? 20.045 -16.199 -21.508 1.00 50.38 123 ASP A N 1
ATOM 964 C CA . ASP A 1 123 ? 21.236 -17.033 -21.361 1.00 50.38 123 ASP A CA 1
ATOM 965 C C . ASP A 1 123 ? 21.270 -17.895 -20.079 1.00 50.38 123 ASP A C 1
ATOM 967 O O . ASP A 1 123 ? 21.908 -18.955 -20.072 1.00 50.38 123 ASP A O 1
ATOM 971 N N . GLU A 1 124 ? 20.615 -17.495 -18.980 1.00 48.44 124 GLU A N 1
ATOM 972 C CA . GLU A 1 124 ? 20.541 -18.353 -17.781 1.00 48.44 124 GLU A CA 1
ATOM 973 C C . GLU A 1 124 ? 19.468 -19.442 -17.902 1.00 48.44 124 GLU A C 1
ATOM 975 O O . GLU A 1 124 ? 19.630 -20.535 -17.348 1.00 48.44 124 GLU A O 1
ATOM 980 N N . GLN A 1 125 ? 18.425 -19.205 -18.703 1.00 47.66 125 GLN A N 1
ATOM 981 C CA . GLN A 1 125 ? 17.395 -20.200 -18.981 1.00 47.66 125 GLN A CA 1
ATOM 982 C C . GLN A 1 125 ? 17.929 -21.295 -19.925 1.00 47.66 125 GLN A C 1
ATOM 984 O O . GLN A 1 125 ? 17.680 -22.479 -19.686 1.00 47.66 125 GLN A O 1
ATOM 989 N N . GLU A 1 126 ? 18.774 -20.952 -20.907 1.00 46.81 126 GLU A N 1
ATOM 990 C CA . GLU A 1 126 ? 19.444 -21.944 -21.770 1.00 46.81 126 GLU A CA 1
ATOM 991 C C . GLU A 1 126 ? 20.391 -22.886 -21.004 1.00 46.81 126 GLU A C 1
ATOM 993 O O . GLU A 1 126 ? 20.511 -24.063 -21.354 1.00 46.81 126 GLU A O 1
ATOM 998 N N . ARG A 1 127 ? 21.038 -22.432 -19.921 1.00 50.94 127 ARG A N 1
ATOM 999 C CA . ARG A 1 127 ? 21.950 -23.289 -19.136 1.00 50.94 127 ARG A CA 1
ATOM 1000 C C . ARG A 1 127 ? 21.231 -24.366 -18.333 1.00 50.94 127 ARG A C 1
ATOM 1002 O O . ARG A 1 127 ? 21.788 -25.451 -18.155 1.00 50.94 127 ARG A O 1
ATOM 1009 N N . VAL A 1 128 ? 20.015 -24.090 -17.863 1.00 52.00 128 VAL A N 1
ATOM 1010 C CA . VAL A 1 128 ? 19.217 -25.069 -17.113 1.00 52.00 128 VAL A CA 1
ATOM 1011 C C . VAL A 1 128 ? 18.716 -26.162 -18.060 1.00 52.00 128 VAL A C 1
ATOM 1013 O O . VAL A 1 128 ? 18.962 -27.340 -17.797 1.00 52.00 128 VAL A O 1
ATOM 1016 N N . TYR A 1 129 ? 18.163 -25.798 -19.221 1.00 50.62 129 TYR A N 1
ATOM 1017 C CA . TYR A 1 129 ? 17.666 -26.777 -20.197 1.00 50.62 129 TYR A CA 1
ATOM 1018 C C . TYR A 1 129 ? 18.779 -27.569 -20.907 1.00 50.62 129 TYR A C 1
ATOM 1020 O O . TYR A 1 129 ? 18.626 -28.768 -21.133 1.00 50.62 129 TYR A O 1
ATOM 1028 N N . ALA A 1 130 ? 19.951 -26.973 -21.164 1.00 52.75 130 ALA A N 1
ATOM 1029 C CA . ALA A 1 130 ? 21.090 -27.701 -21.740 1.00 52.75 130 ALA A CA 1
ATOM 1030 C C . ALA A 1 130 ? 21.713 -28.738 -20.780 1.00 52.75 130 ALA A C 1
ATOM 1032 O O . ALA A 1 130 ? 22.452 -29.630 -21.211 1.00 52.75 130 ALA A O 1
ATOM 1033 N N . SER A 1 131 ? 21.446 -28.626 -19.474 1.00 52.25 131 SER A N 1
ATOM 1034 C CA . SER A 1 131 ? 21.936 -29.569 -18.464 1.00 52.25 131 SER A CA 1
ATOM 1035 C C . SER A 1 131 ? 21.031 -30.794 -18.280 1.00 52.25 131 SER A C 1
ATOM 1037 O O . SER A 1 131 ? 21.513 -31.842 -17.845 1.00 52.25 131 SER A O 1
ATOM 1039 N N . GLU A 1 132 ? 19.756 -30.701 -18.674 1.00 52.28 132 GLU A N 1
ATOM 1040 C CA . GLU A 1 132 ? 18.782 -31.794 -18.562 1.00 52.28 132 GLU A CA 1
ATOM 1041 C C . GLU A 1 132 ? 18.765 -32.727 -19.787 1.00 52.28 132 GLU A C 1
ATOM 1043 O O . GLU A 1 132 ? 18.441 -33.903 -19.643 1.00 52.28 132 GLU A O 1
ATOM 1048 N N . GLU A 1 133 ? 19.223 -32.280 -20.962 1.00 49.88 133 GLU A N 1
ATOM 1049 C CA . GLU A 1 133 ? 19.346 -33.128 -22.167 1.00 49.88 133 GLU A CA 1
ATOM 1050 C C . GLU A 1 133 ? 20.579 -34.060 -22.180 1.00 49.88 133 GLU A C 1
ATOM 1052 O O . GLU A 1 133 ? 20.793 -34.807 -23.136 1.00 49.88 133 GLU A O 1
ATOM 1057 N N . LYS A 1 134 ? 21.408 -34.058 -21.125 1.00 50.53 134 LYS A N 1
ATOM 1058 C CA . LYS A 1 134 ? 22.592 -34.936 -20.994 1.00 50.53 134 LYS A CA 1
ATOM 1059 C C . LYS A 1 134 ? 22.436 -36.066 -19.966 1.00 50.53 134 LYS A C 1
ATOM 1061 O O . LYS A 1 134 ? 23.435 -36.486 -19.373 1.00 50.53 134 LYS A O 1
ATOM 1066 N N . ARG A 1 135 ? 21.222 -36.580 -19.755 1.00 42.03 135 ARG A N 1
ATOM 1067 C CA . ARG A 1 135 ? 20.983 -37.791 -18.950 1.00 42.03 135 ARG A CA 1
ATOM 1068 C C . ARG A 1 135 ? 20.423 -38.951 -19.756 1.00 42.03 135 ARG A C 1
ATOM 1070 O O . ARG A 1 135 ? 19.493 -38.724 -20.552 1.00 42.03 135 ARG A O 1
#